Protein AF-A0A661B2V5-F1 (afdb_monomer_lite)

Secondary structure (DSSP, 8-state):
-HHHHHHHHHHHHHHHHHHHHHHHHHHHHHHHHHHHHHHHHHHHHHHHSSPPPP-S-HHHH-BGGGTB-PPSS--SEEEEEEE-SSS--EEEEEEEPPTTSTT--GGGTTEEEEE-TT--EEEEE--

Sequence (127 aa):
MIVVVIIGILAALAINRYSRAAKKAKIAEARIVLKNIWTCCQTYYNEHGKYPPRRNDIGRDGYPEIGFSPLSGVSRFKYEFKEEGRESVFIIKAKCKKKGAPGYDPTLEHIELRCNEAGDIWVHKGG

Foldseek 3Di:
DVVVVVVVVVVVVVVVVVVVVVVVVLVVVVLVLLLVVVVLQVVVCVVPVDGDDWDWACQPPNDVVSPTDHDPADRQWGWTWDQDDPDRWTWTKTAGDDPPDGNHDPVRRQWIWIATPVRDIDIGRHD

Radius of gyration: 18.58 Å; chains: 1; bounding box: 49×26×61 Å

pLDDT: mean 77.03, std 10.91, range [40.25, 94.94]

Structure (mmCIF, N/CA/C/O backbone):
data_AF-A0A661B2V5-F1
#
_entry.id   AF-A0A661B2V5-F1
#
loop_
_atom_site.group_PDB
_atom_site.id
_atom_site.type_symbol
_atom_site.label_atom_id
_atom_site.label_alt_id
_atom_site.label_comp_id
_atom_site.label_asym_id
_atom_site.label_entity_id
_atom_site.label_seq_id
_atom_site.pdbx_PDB_ins_code
_atom_site.Cartn_x
_atom_site.Cartn_y
_atom_site.Cartn_z
_atom_site.occupancy
_atom_site.B_iso_or_equiv
_atom_site.auth_seq_id
_atom_site.auth_comp_id
_atom_site.auth_asym_id
_atom_site.auth_atom_id
_atom_site.pdbx_PDB_model_num
ATOM 1 N N . MET A 1 1 ? 27.967 -0.871 -37.653 1.00 86.12 1 MET A N 1
ATOM 2 C CA . MET A 1 1 ? 27.931 -1.072 -36.180 1.00 86.12 1 MET A CA 1
ATOM 3 C C . MET A 1 1 ? 27.129 -0.015 -35.398 1.00 86.12 1 MET A C 1
ATOM 5 O O . MET A 1 1 ? 27.101 -0.079 -34.178 1.00 86.12 1 MET A O 1
ATOM 9 N N . ILE A 1 2 ? 26.404 0.907 -36.044 1.00 92.69 2 ILE A N 1
ATOM 10 C CA . ILE A 1 2 ? 25.659 1.982 -35.354 1.00 92.69 2 ILE A CA 1
ATOM 11 C C . ILE A 1 2 ? 24.433 1.497 -34.555 1.00 92.69 2 ILE A C 1
ATOM 13 O O . ILE A 1 2 ? 24.095 2.057 -33.517 1.00 92.69 2 ILE A O 1
ATOM 17 N N . VAL A 1 3 ? 23.800 0.408 -34.997 1.00 94.94 3 VAL A N 1
ATOM 18 C CA . VAL A 1 3 ? 22.574 -0.132 -34.385 1.00 94.94 3 VAL A CA 1
ATOM 19 C C . VAL A 1 3 ? 22.798 -0.564 -32.932 1.00 94.94 3 VAL A C 1
ATOM 21 O O . VAL A 1 3 ? 21.987 -0.254 -32.065 1.00 94.94 3 VAL A O 1
ATOM 24 N N . VAL A 1 4 ? 23.929 -1.216 -32.647 1.00 94.12 4 VAL A N 1
ATOM 25 C CA . VAL A 1 4 ? 24.270 -1.695 -31.295 1.00 94.12 4 VAL A CA 1
ATOM 26 C C . VAL A 1 4 ? 24.406 -0.524 -30.318 1.00 94.12 4 VAL A C 1
ATOM 28 O O . VAL A 1 4 ? 23.928 -0.601 -29.188 1.00 94.12 4 VAL A O 1
ATOM 31 N N . VAL A 1 5 ? 24.989 0.588 -30.775 1.00 94.56 5 VAL A N 1
ATOM 32 C CA . VAL A 1 5 ? 25.160 1.804 -29.968 1.00 94.56 5 VAL A CA 1
ATOM 33 C C . VAL A 1 5 ? 23.804 2.423 -29.623 1.00 94.56 5 VAL A C 1
ATOM 35 O O . VAL A 1 5 ? 23.552 2.756 -28.467 1.00 94.56 5 VAL A O 1
ATOM 38 N N . ILE A 1 6 ? 22.901 2.519 -30.603 1.00 94.88 6 ILE A N 1
ATOM 39 C CA . ILE A 1 6 ? 21.570 3.106 -30.399 1.00 94.88 6 ILE A CA 1
ATOM 40 C C . ILE A 1 6 ? 20.732 2.247 -29.437 1.00 94.88 6 ILE A C 1
ATOM 42 O O . ILE A 1 6 ? 20.116 2.787 -28.517 1.00 94.88 6 ILE A O 1
ATOM 46 N N . ILE A 1 7 ? 20.748 0.916 -29.585 1.00 94.88 7 ILE A N 1
ATOM 47 C CA . ILE A 1 7 ? 20.027 0.006 -28.676 1.00 94.88 7 ILE A CA 1
ATOM 48 C C . ILE A 1 7 ? 20.572 0.121 -27.243 1.00 94.88 7 ILE A C 1
ATOM 50 O O . ILE A 1 7 ? 19.784 0.162 -26.298 1.00 94.88 7 ILE A O 1
ATOM 54 N N . GLY A 1 8 ? 21.893 0.246 -27.070 1.00 91.75 8 GLY A N 1
ATOM 55 C CA . GLY A 1 8 ? 22.516 0.422 -25.754 1.00 91.75 8 GLY A CA 1
ATOM 56 C C . GLY A 1 8 ? 22.036 1.677 -25.014 1.00 91.75 8 GLY A C 1
ATOM 57 O O . GLY A 1 8 ? 21.689 1.605 -23.833 1.00 91.75 8 GLY A O 1
ATOM 58 N N . ILE A 1 9 ? 21.940 2.816 -25.709 1.00 93.31 9 ILE A N 1
ATOM 59 C CA . ILE A 1 9 ? 21.467 4.082 -25.118 1.00 93.31 9 ILE A CA 1
ATOM 60 C C . ILE A 1 9 ? 19.977 3.993 -24.754 1.00 93.31 9 ILE A C 1
ATOM 62 O O . ILE A 1 9 ? 19.579 4.3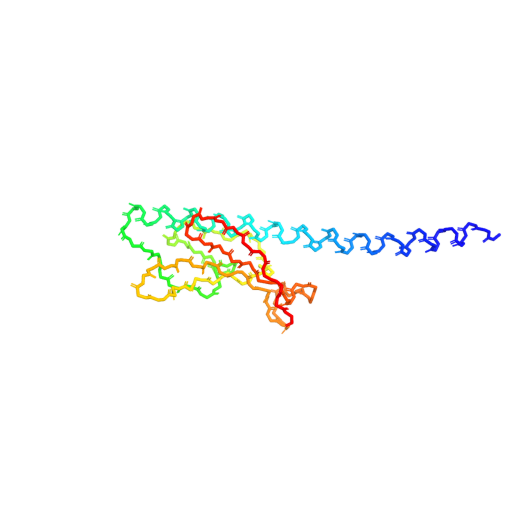90 -23.655 1.00 93.31 9 ILE A O 1
ATOM 66 N N . LEU A 1 10 ? 19.150 3.433 -25.645 1.00 94.12 10 LEU A N 1
ATOM 67 C CA . LEU A 1 10 ? 17.719 3.250 -25.383 1.00 94.12 10 LEU A CA 1
ATOM 68 C C . LEU A 1 10 ? 17.476 2.324 -24.184 1.00 94.12 10 LEU A C 1
ATOM 70 O O . LEU A 1 10 ? 16.643 2.636 -23.330 1.00 94.12 10 LEU A O 1
ATOM 74 N N . ALA A 1 11 ? 18.232 1.228 -24.077 1.00 91.31 11 ALA A N 1
ATOM 75 C CA . ALA A 1 11 ? 18.139 0.299 -22.956 1.00 91.31 11 ALA A CA 1
ATOM 76 C C . ALA A 1 11 ? 18.493 0.976 -21.620 1.00 91.31 11 ALA A C 1
ATOM 78 O O . ALA A 1 11 ? 17.751 0.840 -20.644 1.00 91.31 11 ALA A O 1
ATOM 79 N N . ALA A 1 12 ? 19.568 1.771 -21.585 1.00 90.50 12 ALA A N 1
ATOM 80 C CA . ALA A 1 12 ? 19.985 2.495 -20.383 1.00 90.50 12 ALA A CA 1
ATOM 81 C C . ALA A 1 12 ? 18.907 3.477 -19.876 1.00 90.50 12 ALA A C 1
ATOM 83 O O . ALA A 1 12 ? 18.654 3.576 -18.671 1.00 90.50 12 ALA A O 1
ATOM 84 N N . LEU A 1 13 ? 18.218 4.174 -20.785 1.00 89.44 13 LEU A N 1
ATOM 85 C CA . LEU A 1 13 ? 17.123 5.084 -20.432 1.00 89.44 13 LEU A CA 1
ATOM 86 C C . LEU A 1 13 ? 15.857 4.334 -19.984 1.00 89.44 13 LEU A C 1
ATOM 88 O O . LEU A 1 13 ? 15.188 4.749 -19.029 1.00 89.44 13 LEU A O 1
ATOM 92 N N . ALA A 1 14 ? 15.535 3.217 -20.641 1.00 88.25 14 ALA A N 1
ATOM 93 C CA . ALA A 1 14 ? 14.347 2.420 -20.348 1.00 88.25 14 ALA A CA 1
ATOM 94 C C . ALA A 1 14 ? 14.370 1.828 -18.929 1.00 88.25 14 ALA A C 1
ATOM 96 O O . ALA A 1 14 ? 13.362 1.908 -18.221 1.00 88.25 14 ALA A O 1
ATOM 97 N N . ILE A 1 15 ? 15.519 1.310 -18.479 1.00 86.25 15 ILE A N 1
ATOM 98 C CA . ILE A 1 15 ? 15.679 0.711 -17.141 1.00 86.25 15 ILE A CA 1
ATOM 99 C C . ILE A 1 15 ? 15.330 1.724 -16.043 1.00 86.25 15 ILE A C 1
ATOM 101 O O . ILE A 1 15 ? 14.525 1.448 -15.146 1.00 86.25 15 ILE A O 1
ATOM 105 N N . ASN A 1 16 ? 15.881 2.936 -16.145 1.00 84.81 16 ASN A N 1
ATOM 106 C CA . ASN A 1 16 ? 15.654 3.997 -15.166 1.00 84.81 16 ASN A CA 1
ATOM 107 C C . ASN A 1 16 ? 14.189 4.447 -15.123 1.00 84.81 16 ASN A C 1
ATOM 109 O O . ASN A 1 16 ? 13.629 4.672 -14.043 1.00 84.81 16 ASN A O 1
ATOM 113 N N . ARG A 1 17 ? 13.542 4.554 -16.289 1.00 86.00 17 ARG A N 1
ATOM 114 C CA . ARG A 1 17 ? 12.125 4.921 -16.384 1.00 86.00 17 ARG A CA 1
ATOM 115 C C . ARG A 1 17 ? 11.227 3.848 -15.768 1.00 86.00 17 ARG A C 1
ATOM 117 O O . ARG A 1 17 ? 10.344 4.180 -14.975 1.00 86.00 17 ARG A O 1
ATOM 124 N N . TYR A 1 18 ? 11.467 2.584 -16.106 1.00 86.44 18 TYR A N 1
ATOM 125 C CA . TYR A 1 18 ? 10.667 1.459 -15.629 1.00 86.44 18 TYR A CA 1
ATOM 126 C C . TYR A 1 18 ? 10.748 1.303 -14.107 1.00 86.44 18 TYR A C 1
ATOM 128 O O . TYR A 1 18 ? 9.717 1.227 -13.440 1.00 86.44 18 TYR A O 1
ATOM 136 N N . SER A 1 19 ? 11.955 1.364 -13.534 1.00 85.00 19 SER A N 1
ATOM 137 C CA . SER A 1 19 ? 12.161 1.246 -12.083 1.00 85.00 19 SER A CA 1
ATOM 138 C C . SER A 1 19 ? 11.381 2.309 -11.291 1.00 85.00 19 SER A C 1
ATOM 140 O O . SER A 1 19 ? 10.690 2.005 -10.312 1.00 85.00 19 SER A O 1
ATOM 142 N N . ARG A 1 20 ? 11.386 3.566 -11.763 1.00 85.31 20 ARG A N 1
ATOM 143 C CA . ARG A 1 20 ? 10.614 4.657 -11.141 1.00 85.31 20 ARG A CA 1
ATOM 144 C C . ARG A 1 20 ? 9.102 4.453 -11.265 1.00 85.31 20 ARG A C 1
ATOM 146 O O . ARG A 1 20 ? 8.379 4.742 -10.311 1.00 85.31 20 ARG A O 1
ATOM 153 N N . ALA A 1 21 ? 8.623 3.981 -12.416 1.00 86.19 21 ALA A N 1
ATOM 154 C CA . ALA A 1 21 ? 7.203 3.721 -12.646 1.00 86.19 21 ALA A CA 1
ATOM 155 C C . ALA A 1 21 ? 6.687 2.574 -11.763 1.00 86.19 21 ALA A C 1
ATOM 157 O O . ALA A 1 21 ? 5.686 2.742 -11.067 1.00 86.19 21 ALA A O 1
ATOM 158 N N . ALA A 1 22 ? 7.423 1.461 -11.700 1.00 85.19 22 ALA A N 1
ATOM 159 C CA . ALA A 1 22 ? 7.091 0.319 -10.853 1.00 85.19 22 ALA A CA 1
ATOM 160 C C . ALA A 1 22 ? 7.029 0.708 -9.367 1.00 85.19 22 ALA A C 1
ATOM 162 O O . ALA A 1 22 ? 6.107 0.314 -8.655 1.00 85.19 22 ALA A O 1
ATOM 163 N N . LYS A 1 23 ? 7.965 1.543 -8.895 1.00 83.75 23 LYS A N 1
ATOM 164 C CA . LYS A 1 23 ? 7.947 2.068 -7.523 1.00 83.75 23 LYS A CA 1
ATOM 165 C C . LYS A 1 23 ? 6.692 2.899 -7.238 1.00 83.75 23 LYS A C 1
ATOM 167 O O . LYS A 1 23 ? 6.059 2.705 -6.205 1.00 83.75 23 LYS A O 1
ATOM 172 N N . LYS A 1 24 ? 6.305 3.800 -8.148 1.00 84.69 24 LYS A N 1
ATOM 173 C CA . LYS A 1 24 ? 5.080 4.607 -7.999 1.00 84.69 24 LYS A CA 1
ATOM 174 C C . LYS A 1 24 ? 3.819 3.741 -7.978 1.00 84.69 24 LYS A C 1
ATOM 176 O O . LYS A 1 24 ? 2.960 3.984 -7.139 1.00 84.69 24 LYS A O 1
ATOM 181 N N . ALA A 1 25 ? 3.738 2.727 -8.841 1.00 85.19 25 ALA A N 1
ATOM 182 C CA . ALA A 1 25 ? 2.612 1.794 -8.874 1.00 85.19 25 ALA A CA 1
ATOM 183 C C . ALA A 1 25 ? 2.452 1.049 -7.537 1.00 85.19 25 ALA A C 1
ATOM 185 O O . ALA A 1 25 ? 1.374 1.066 -6.954 1.00 85.19 25 ALA A O 1
ATOM 186 N N . LYS A 1 26 ? 3.548 0.517 -6.978 1.00 83.81 26 LYS A N 1
ATOM 187 C CA . LYS A 1 26 ? 3.543 -0.161 -5.667 1.00 83.81 26 LYS A CA 1
ATOM 188 C C . LYS A 1 26 ? 3.074 0.750 -4.525 1.00 83.81 26 LYS A C 1
ATOM 190 O O . LYS A 1 26 ? 2.357 0.307 -3.633 1.00 83.81 26 LYS A O 1
ATOM 195 N N . ILE A 1 27 ? 3.467 2.026 -4.541 1.00 83.44 27 ILE A N 1
ATOM 196 C CA . ILE A 1 27 ? 3.010 3.017 -3.549 1.00 83.44 27 ILE A CA 1
ATOM 197 C C . ILE A 1 27 ? 1.517 3.322 -3.735 1.00 83.44 27 ILE A C 1
ATOM 199 O O . ILE A 1 27 ? 0.798 3.477 -2.750 1.00 83.44 27 ILE A O 1
ATOM 203 N N . ALA A 1 28 ? 1.046 3.406 -4.981 1.00 85.12 28 ALA A N 1
ATOM 204 C CA . ALA A 1 28 ? -0.362 3.639 -5.287 1.00 85.12 28 ALA A CA 1
ATOM 205 C C . ALA A 1 28 ? -1.247 2.466 -4.832 1.00 85.12 28 ALA A C 1
ATOM 207 O O . ALA A 1 28 ? -2.265 2.705 -4.188 1.00 85.12 28 ALA A O 1
ATOM 208 N N . GLU A 1 29 ? -0.825 1.218 -5.068 1.00 84.00 29 GLU A N 1
ATOM 209 C CA . GLU A 1 29 ? -1.490 0.017 -4.538 1.00 84.00 29 GLU A CA 1
ATOM 210 C C . GLU A 1 29 ? -1.629 0.095 -3.013 1.00 84.00 29 GLU A C 1
ATOM 212 O O . GLU A 1 29 ? -2.721 -0.061 -2.468 1.00 84.00 29 GLU A O 1
ATOM 217 N N . ALA A 1 30 ? -0.535 0.413 -2.317 1.00 82.38 30 ALA A N 1
ATOM 218 C CA . ALA A 1 30 ? -0.548 0.523 -0.864 1.00 82.38 30 ALA A CA 1
ATOM 219 C C . ALA A 1 30 ? -1.441 1.663 -0.360 1.00 82.38 30 ALA A C 1
ATOM 221 O O . ALA A 1 30 ? -2.096 1.520 0.667 1.00 82.38 30 ALA A O 1
ATOM 222 N N . ARG A 1 31 ? -1.519 2.779 -1.095 1.00 84.50 31 ARG A N 1
ATOM 223 C CA . ARG A 1 31 ? -2.433 3.889 -0.795 1.00 84.50 31 ARG A CA 1
ATOM 224 C C . ARG A 1 31 ? -3.900 3.472 -0.920 1.00 84.50 31 ARG A C 1
ATOM 226 O O . ARG A 1 31 ? -4.699 3.858 -0.073 1.00 84.50 31 ARG A O 1
ATOM 233 N N . ILE A 1 32 ? -4.249 2.688 -1.940 1.00 86.50 32 ILE A N 1
ATOM 234 C CA . ILE A 1 32 ? -5.612 2.169 -2.129 1.00 86.50 32 ILE A CA 1
ATOM 235 C C . ILE A 1 32 ? -5.986 1.240 -0.973 1.00 86.50 32 ILE A C 1
ATOM 237 O O . ILE A 1 32 ? -7.026 1.425 -0.347 1.00 86.50 32 ILE A O 1
ATOM 241 N N . VAL A 1 33 ? -5.107 0.290 -0.638 1.00 85.12 33 VAL A N 1
ATOM 242 C CA . VAL A 1 33 ? -5.321 -0.630 0.489 1.00 85.12 33 VAL A CA 1
ATOM 243 C C . VAL A 1 33 ? -5.452 0.139 1.804 1.00 85.12 33 VAL A C 1
ATOM 245 O O . VAL A 1 33 ? -6.364 -0.125 2.580 1.00 85.12 33 VAL A O 1
ATOM 248 N N . LEU A 1 34 ? -4.593 1.134 2.030 1.00 83.50 34 LEU A N 1
ATOM 249 C CA . LEU A 1 34 ? -4.636 1.991 3.213 1.00 83.50 34 LEU A CA 1
ATOM 250 C C . LEU A 1 34 ? -5.967 2.742 3.338 1.00 83.50 34 LEU A C 1
ATOM 252 O O . LEU A 1 34 ? -6.540 2.790 4.424 1.00 83.50 34 LEU A O 1
ATOM 256 N N . LYS A 1 35 ? -6.474 3.299 2.230 1.00 85.50 35 LYS A N 1
ATOM 257 C CA . LYS A 1 35 ? -7.769 3.989 2.207 1.00 85.50 35 LYS A CA 1
ATOM 258 C C . LYS A 1 35 ? -8.923 3.026 2.474 1.00 85.50 35 LYS A C 1
ATOM 260 O O . LYS A 1 35 ? -9.839 3.383 3.202 1.00 85.50 35 LYS A O 1
ATOM 265 N N . ASN A 1 36 ? -8.851 1.809 1.937 1.00 86.75 36 ASN A N 1
ATOM 266 C CA . ASN A 1 36 ? -9.851 0.779 2.197 1.00 86.75 36 ASN A CA 1
ATOM 267 C C . ASN A 1 36 ? -9.894 0.394 3.685 1.00 86.75 36 ASN A C 1
ATOM 269 O O . ASN A 1 36 ? -10.965 0.379 4.285 1.00 86.75 36 ASN A O 1
ATOM 273 N N . ILE A 1 37 ? -8.727 0.163 4.302 1.00 84.38 37 ILE A N 1
ATOM 274 C CA . ILE A 1 37 ? -8.617 -0.102 5.746 1.00 84.38 37 ILE A CA 1
ATOM 275 C C . ILE A 1 37 ? -9.220 1.060 6.544 1.00 84.38 37 ILE A C 1
ATOM 277 O O . ILE A 1 37 ? -9.994 0.823 7.464 1.00 84.38 37 ILE A O 1
ATOM 281 N N . TRP A 1 38 ? -8.920 2.309 6.172 1.00 84.38 38 TRP A N 1
ATOM 282 C CA . TRP A 1 38 ? -9.503 3.482 6.824 1.00 84.38 38 TRP A CA 1
ATOM 283 C C . TRP A 1 38 ? -11.034 3.506 6.752 1.00 84.38 38 TRP A C 1
ATOM 285 O O . TRP A 1 38 ? -11.689 3.688 7.774 1.00 84.38 38 TRP A O 1
ATOM 295 N N . THR A 1 39 ? -11.615 3.276 5.573 1.00 87.38 39 THR A N 1
ATOM 296 C CA . THR A 1 39 ? -13.074 3.223 5.404 1.00 87.38 39 THR A CA 1
ATOM 297 C C . THR A 1 39 ? -13.703 2.113 6.251 1.00 87.38 39 THR A C 1
ATOM 299 O O . THR A 1 39 ? -14.740 2.335 6.876 1.00 87.38 39 THR A O 1
ATOM 302 N N . CYS A 1 40 ? -13.055 0.947 6.336 1.00 86.31 40 CYS A N 1
ATOM 303 C CA . CYS A 1 40 ? -13.490 -0.150 7.204 1.00 86.31 40 CYS A CA 1
ATOM 304 C C . CYS A 1 40 ? -13.469 0.264 8.686 1.00 86.31 40 CYS A C 1
ATOM 306 O O . CYS A 1 40 ? -14.430 0.029 9.414 1.00 86.31 40 CYS A O 1
ATOM 308 N N . CYS A 1 41 ? -12.414 0.952 9.132 1.00 83.44 41 CYS A N 1
ATOM 309 C CA . CYS A 1 41 ? -12.330 1.465 10.501 1.00 83.44 41 CYS A CA 1
ATOM 310 C C . CYS A 1 41 ? -13.386 2.522 10.811 1.00 83.44 41 CYS A C 1
ATOM 312 O O . CYS A 1 41 ? -13.943 2.506 11.904 1.00 83.44 41 CYS A O 1
ATOM 314 N N . GLN A 1 42 ? -13.674 3.417 9.864 1.00 85.69 42 GLN A N 1
ATOM 315 C CA . GLN A 1 42 ? -14.701 4.442 10.041 1.00 85.69 42 GLN A CA 1
ATOM 316 C C . GLN A 1 42 ? -16.096 3.824 10.142 1.00 85.69 42 GLN A C 1
ATOM 318 O O . GLN A 1 42 ? -16.909 4.246 10.957 1.00 85.69 42 GLN A O 1
ATOM 323 N N . THR A 1 43 ? -16.352 2.784 9.348 1.00 87.44 43 THR A N 1
ATOM 324 C CA . THR A 1 43 ? -17.597 2.009 9.416 1.00 87.44 43 THR A CA 1
ATOM 325 C C . THR A 1 43 ? -17.738 1.346 10.786 1.00 87.44 43 THR A C 1
ATOM 327 O O . THR A 1 43 ? -18.747 1.538 11.455 1.00 87.44 43 THR A O 1
ATOM 330 N N . TYR A 1 44 ? -16.683 0.683 11.266 1.00 85.31 44 TYR A N 1
ATOM 331 C CA . TYR A 1 44 ? -16.660 0.070 12.596 1.00 85.31 44 TYR A CA 1
ATOM 332 C C . TYR A 1 44 ? -16.865 1.093 13.728 1.00 85.31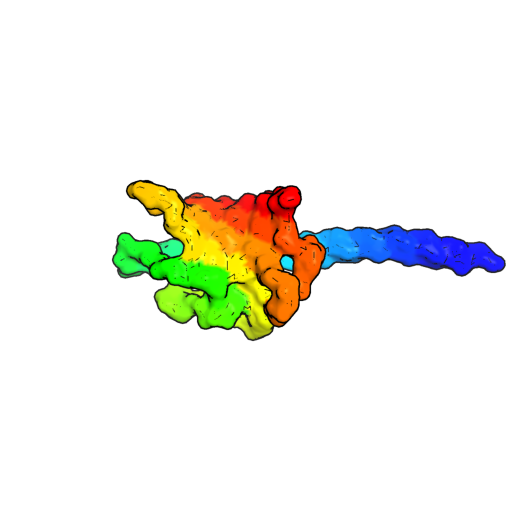 44 TYR A C 1
ATOM 334 O O . TYR A 1 44 ? -17.590 0.833 14.687 1.00 85.31 44 TYR A O 1
ATOM 342 N N . TYR A 1 45 ? -16.272 2.286 13.611 1.00 85.12 45 TYR A N 1
ATOM 343 C CA . TYR A 1 45 ? -16.483 3.367 14.575 1.00 85.12 45 TYR A CA 1
ATOM 344 C C . TYR A 1 45 ? -17.945 3.825 14.604 1.00 85.12 45 TYR A C 1
ATOM 346 O O . TYR A 1 45 ? -18.510 3.989 15.683 1.00 85.12 45 TYR A O 1
ATOM 354 N N . ASN A 1 46 ? -18.578 3.975 13.438 1.00 86.38 46 ASN A N 1
ATOM 355 C CA . ASN A 1 46 ? -19.991 4.348 13.349 1.00 86.38 46 ASN A CA 1
ATOM 356 C C . ASN A 1 46 ? -20.913 3.284 13.966 1.00 86.38 46 ASN A C 1
ATOM 358 O O . ASN A 1 46 ? -21.937 3.627 14.549 1.00 86.38 46 ASN A O 1
ATOM 362 N N . GLU A 1 47 ? -20.554 2.004 13.856 1.00 87.88 47 GLU A N 1
ATOM 363 C CA . GLU A 1 47 ? -21.358 0.895 14.375 1.00 87.88 47 GLU A CA 1
ATOM 364 C C . GLU A 1 47 ? -21.155 0.642 15.874 1.00 87.88 47 GLU A C 1
ATOM 366 O O . GLU A 1 47 ? -22.077 0.187 16.546 1.00 87.88 47 GLU A O 1
ATOM 371 N N . HIS A 1 48 ? -19.946 0.844 16.406 1.00 85.69 48 HIS A N 1
ATOM 372 C CA . HIS A 1 48 ? -19.586 0.435 17.775 1.00 85.69 48 HIS A CA 1
ATOM 373 C C . HIS A 1 48 ? -19.190 1.606 18.686 1.00 85.69 48 HIS A C 1
ATOM 375 O O . HIS A 1 48 ? -18.919 1.396 19.871 1.00 85.69 48 HIS A O 1
ATOM 381 N N . GLY A 1 49 ? -19.126 2.829 18.152 1.00 82.06 49 GLY A N 1
ATOM 382 C CA . GLY A 1 49 ? -18.743 4.048 18.872 1.00 82.06 49 GLY A CA 1
ATOM 383 C C . GLY A 1 49 ? -17.278 4.090 19.320 1.00 82.06 49 GLY A C 1
ATOM 384 O O . GLY A 1 49 ? -16.904 4.945 20.121 1.00 82.06 49 GLY A O 1
ATOM 385 N N . LYS A 1 50 ? -16.446 3.151 18.855 1.00 81.62 50 LYS A N 1
ATOM 386 C CA . LYS A 1 50 ? -15.034 3.015 19.233 1.00 81.62 50 LYS A CA 1
ATOM 387 C C . LYS A 1 50 ? -14.202 2.512 18.064 1.00 81.62 50 LYS A C 1
ATOM 389 O O . LYS A 1 50 ? -14.684 1.741 17.237 1.00 81.62 50 LYS A O 1
ATOM 394 N N . TYR A 1 51 ? -12.938 2.917 18.016 1.00 78.75 51 TYR A N 1
ATOM 395 C CA . TYR A 1 51 ? -12.009 2.410 17.013 1.00 78.75 51 TYR A CA 1
ATOM 396 C C . TYR A 1 51 ? -11.622 0.950 17.299 1.00 78.75 51 TYR A C 1
ATOM 398 O O . TYR A 1 51 ? -11.637 0.510 18.455 1.00 78.75 51 TYR A O 1
ATOM 406 N N . PRO A 1 52 ? -11.298 0.174 16.251 1.00 77.12 52 PRO A N 1
ATOM 407 C CA . PRO A 1 52 ? -10.884 -1.212 16.404 1.00 77.12 52 PRO A CA 1
ATOM 408 C C . PRO A 1 52 ? -9.517 -1.292 17.109 1.00 77.12 52 PRO A C 1
ATOM 410 O O . PRO A 1 52 ? -8.710 -0.362 17.000 1.00 77.12 52 PRO A O 1
ATOM 413 N N . PRO A 1 53 ? -9.219 -2.391 17.825 1.00 77.69 53 PRO A N 1
ATOM 414 C CA . PRO A 1 53 ? -7.977 -2.518 18.576 1.00 77.69 53 PRO A CA 1
ATOM 415 C C . PRO A 1 53 ? -6.728 -2.425 17.689 1.00 77.69 53 PRO A C 1
ATOM 417 O O . PRO A 1 53 ? -6.740 -2.617 16.468 1.00 77.69 53 PRO A O 1
ATOM 420 N N . ARG A 1 54 ? -5.588 -2.135 18.316 1.00 74.25 54 ARG A N 1
ATOM 421 C CA . ARG A 1 54 ? -4.313 -2.072 17.605 1.00 74.25 54 ARG A CA 1
ATOM 422 C C . ARG A 1 54 ? -3.940 -3.440 17.030 1.00 74.25 54 ARG A C 1
ATOM 424 O O . ARG A 1 54 ? -3.808 -4.414 17.765 1.00 74.25 54 ARG A O 1
ATOM 431 N N . ARG A 1 55 ? -3.633 -3.475 15.730 1.00 75.00 55 ARG A N 1
ATOM 432 C CA . ARG A 1 55 ? -3.083 -4.651 15.043 1.00 75.00 55 ARG A CA 1
ATOM 433 C C . ARG A 1 55 ? -1.758 -4.323 14.366 1.00 75.00 55 ARG A C 1
ATOM 435 O O . ARG A 1 55 ? -1.582 -3.232 13.823 1.00 75.00 55 ARG A O 1
ATOM 442 N N . ASN A 1 56 ? -0.825 -5.272 14.430 1.00 68.88 56 ASN A N 1
ATOM 443 C CA . ASN A 1 56 ? 0.534 -5.080 13.933 1.00 68.88 56 ASN A CA 1
ATOM 444 C C . ASN A 1 56 ? 0.673 -5.365 12.426 1.00 68.88 56 ASN A C 1
ATOM 446 O O . ASN A 1 56 ? 1.388 -4.633 11.765 1.00 68.88 56 ASN A O 1
ATOM 450 N N . ASP A 1 57 ? 0.053 -6.392 11.841 1.00 74.44 57 ASP A N 1
ATOM 451 C CA . ASP A 1 57 ? 0.195 -6.653 10.393 1.00 74.44 57 ASP A CA 1
ATOM 452 C C . ASP A 1 57 ? -1.140 -6.997 9.732 1.00 74.44 57 ASP A C 1
ATOM 454 O O . ASP A 1 57 ? -1.439 -8.144 9.402 1.00 74.44 57 ASP A O 1
ATOM 458 N N . ILE A 1 58 ? -1.949 -5.961 9.511 1.00 78.50 58 ILE A N 1
ATOM 459 C CA . ILE A 1 58 ? -3.276 -6.088 8.886 1.00 78.50 58 ILE A CA 1
ATOM 460 C C . ILE A 1 58 ? -3.168 -6.624 7.452 1.00 78.50 58 ILE A C 1
ATOM 462 O O . ILE A 1 58 ? -4.058 -7.316 6.968 1.00 78.50 58 ILE A O 1
ATOM 466 N N . GLY A 1 59 ? -2.072 -6.311 6.754 1.00 74.31 59 GLY A N 1
ATOM 467 C CA . GLY A 1 59 ? -1.881 -6.719 5.363 1.00 74.31 59 GLY A CA 1
ATOM 468 C C . GLY A 1 59 ? -1.587 -8.206 5.199 1.00 74.31 59 GLY A C 1
ATOM 469 O O . GLY A 1 59 ? -1.816 -8.738 4.118 1.00 74.31 59 GLY A O 1
ATOM 470 N N . ARG A 1 60 ? -1.058 -8.865 6.236 1.00 74.56 60 ARG A N 1
ATOM 471 C CA . ARG A 1 60 ? -0.803 -10.310 6.239 1.00 74.56 60 ARG A CA 1
ATOM 472 C C . ARG A 1 60 ? -1.949 -11.086 6.873 1.00 74.56 60 ARG A C 1
ATOM 474 O O . ARG A 1 60 ? -2.428 -12.042 6.276 1.00 74.56 60 ARG A O 1
ATOM 481 N N . ASP A 1 61 ? -2.345 -10.691 8.078 1.00 76.62 61 ASP A N 1
ATOM 482 C CA . ASP A 1 61 ? -3.267 -11.476 8.905 1.00 76.62 61 ASP A CA 1
ATOM 483 C C . ASP A 1 61 ? -4.735 -11.127 8.627 1.00 76.62 61 ASP A C 1
ATOM 485 O O . ASP A 1 61 ? -5.644 -11.790 9.125 1.00 76.62 61 ASP A O 1
ATOM 489 N N . GLY A 1 62 ? -4.965 -10.063 7.854 1.00 75.69 62 GLY A N 1
ATOM 490 C CA . GLY A 1 62 ? -6.277 -9.477 7.663 1.00 75.69 62 GLY A CA 1
ATOM 491 C C . GLY A 1 62 ? -6.802 -8.784 8.908 1.00 75.69 62 GLY A C 1
ATOM 492 O O . GLY A 1 62 ? -6.165 -8.762 9.965 1.00 75.69 62 GLY A O 1
ATOM 493 N N . TYR A 1 63 ? -7.985 -8.194 8.772 1.00 81.06 63 TYR A N 1
ATOM 494 C CA . TYR A 1 63 ? -8.708 -7.647 9.905 1.00 81.06 63 TYR A CA 1
ATOM 495 C C . TYR A 1 63 ? -10.209 -7.945 9.797 1.00 81.06 63 TYR A C 1
ATOM 497 O O . TYR A 1 63 ? -11.001 -7.065 9.458 1.00 81.06 63 TYR A O 1
ATOM 505 N N . PRO A 1 64 ? -10.607 -9.199 10.081 1.00 78.88 64 PRO A N 1
ATOM 506 C CA . PRO A 1 64 ? -11.984 -9.648 9.896 1.00 78.88 64 PRO A CA 1
ATOM 507 C C . PRO A 1 64 ? -12.986 -8.901 10.785 1.00 78.88 64 PRO A C 1
ATOM 509 O O . PRO A 1 64 ? -14.118 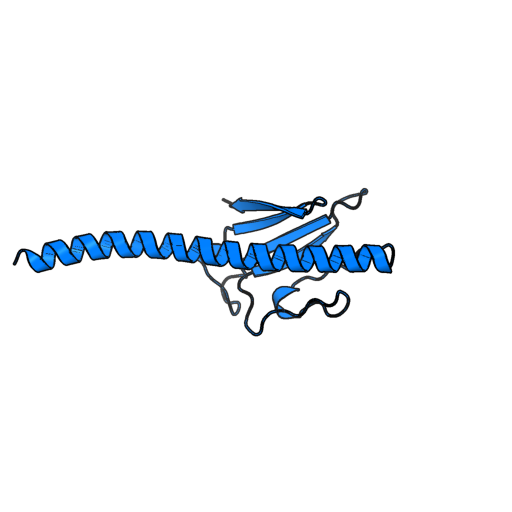-8.708 10.367 1.00 78.88 64 PRO A O 1
ATOM 512 N N . GLU A 1 65 ? -12.563 -8.419 11.959 1.00 78.44 65 GLU A N 1
ATOM 513 C CA . GLU A 1 65 ? -13.399 -7.633 12.886 1.00 78.44 65 GLU A CA 1
ATOM 514 C C . GLU A 1 65 ? -13.941 -6.337 12.268 1.00 78.44 65 GLU A C 1
ATOM 516 O O . GLU A 1 65 ? -15.023 -5.897 12.630 1.00 78.44 65 GLU A O 1
ATOM 521 N N . ILE A 1 66 ? -13.217 -5.749 11.311 1.00 80.50 66 ILE A N 1
ATOM 522 C CA . ILE A 1 66 ? -13.660 -4.562 10.565 1.00 80.50 66 ILE A CA 1
ATOM 523 C C . ILE A 1 66 ? -14.112 -4.907 9.139 1.00 80.50 66 ILE A C 1
ATOM 525 O O . ILE A 1 66 ? -14.241 -4.021 8.301 1.00 80.50 66 ILE A O 1
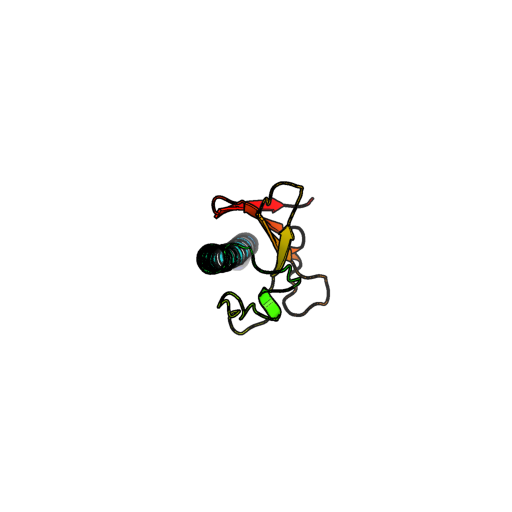ATOM 529 N N . GLY A 1 67 ? -14.264 -6.197 8.821 1.00 78.19 67 GLY A N 1
ATOM 530 C CA . GLY A 1 67 ? -14.610 -6.667 7.478 1.00 78.19 67 GLY A CA 1
ATOM 531 C C . GLY A 1 67 ? -13.491 -6.527 6.439 1.00 78.19 67 GLY A C 1
ATOM 532 O O . GLY A 1 67 ? -13.735 -6.703 5.246 1.00 78.19 67 GLY A O 1
ATOM 533 N N . PHE A 1 68 ? -12.252 -6.237 6.852 1.00 82.94 68 PHE A N 1
ATOM 534 C CA . PHE A 1 68 ? -11.130 -6.123 5.925 1.00 82.94 68 PHE A CA 1
ATOM 535 C C . PHE A 1 68 ? -10.460 -7.483 5.707 1.00 82.94 68 PHE A C 1
ATOM 537 O O . PHE A 1 68 ? -9.856 -8.058 6.617 1.00 82.94 68 PHE A O 1
ATOM 544 N N . SER A 1 69 ? -10.492 -7.957 4.463 1.00 78.81 69 SER A N 1
ATOM 545 C CA . SER A 1 69 ? -9.714 -9.114 4.022 1.00 78.81 69 SER A CA 1
ATOM 546 C C . SER A 1 69 ? -8.555 -8.656 3.129 1.00 78.81 69 SER A C 1
ATOM 548 O O . SER A 1 69 ? -8.772 -7.861 2.207 1.00 78.81 69 SER A O 1
ATOM 550 N N . PRO A 1 70 ? -7.318 -9.113 3.378 1.00 73.06 70 PRO A N 1
ATOM 551 C CA . PRO A 1 70 ? -6.188 -8.765 2.540 1.00 73.06 70 PRO A CA 1
ATOM 552 C C . PRO A 1 70 ? -6.338 -9.470 1.188 1.00 73.06 70 PRO A C 1
ATOM 554 O O . PRO A 1 70 ? -6.811 -10.605 1.112 1.00 73.06 70 PRO A O 1
ATOM 557 N N . LEU A 1 71 ? -5.916 -8.814 0.104 1.00 67.50 71 LEU A N 1
ATOM 558 C CA . LEU A 1 71 ? -5.817 -9.494 -1.187 1.00 67.50 71 LEU A CA 1
ATOM 559 C C . LEU A 1 71 ? -4.877 -10.700 -1.048 1.00 67.50 71 LEU A C 1
ATOM 561 O O . LEU A 1 71 ? -3.819 -10.589 -0.428 1.00 67.50 71 LEU A O 1
ATOM 565 N N . SER A 1 72 ? -5.262 -11.832 -1.646 1.00 62.09 72 SER A N 1
ATOM 566 C CA . SER A 1 72 ? -4.452 -13.055 -1.669 1.00 62.09 72 SER A CA 1
ATOM 567 C C . SER A 1 72 ? -3.035 -12.747 -2.167 1.00 62.09 72 SER A C 1
ATOM 569 O O . SER A 1 72 ? -2.842 -12.286 -3.293 1.00 62.09 72 SER A O 1
ATOM 571 N N . GLY A 1 73 ? -2.044 -12.949 -1.297 1.00 66.12 73 GLY A N 1
ATOM 572 C CA . GLY A 1 73 ? -0.645 -12.635 -1.565 1.00 66.12 73 GLY A CA 1
ATOM 573 C C . GLY A 1 73 ? 0.077 -12.066 -0.347 1.00 66.12 73 GLY A C 1
ATOM 574 O O . GLY A 1 73 ? -0.523 -11.610 0.623 1.00 66.12 73 GLY A O 1
ATOM 575 N N . VAL A 1 74 ? 1.409 -12.091 -0.379 1.00 67.31 74 VAL A N 1
ATOM 576 C CA . VAL A 1 74 ? 2.218 -11.491 0.687 1.00 67.31 74 VAL A CA 1
ATOM 577 C C . VAL A 1 74 ? 2.260 -9.975 0.509 1.00 67.31 74 VAL A C 1
ATOM 579 O O . VAL A 1 74 ? 2.838 -9.460 -0.449 1.00 67.31 74 VAL A O 1
ATOM 582 N N . SER A 1 75 ? 1.653 -9.245 1.446 1.00 70.00 75 SER A N 1
ATOM 583 C CA . SER A 1 75 ? 1.704 -7.782 1.474 1.00 70.00 75 SER A CA 1
ATOM 584 C C . SER A 1 75 ? 3.157 -7.288 1.455 1.00 70.00 75 SER A C 1
ATOM 586 O O . SER A 1 75 ? 4.006 -7.790 2.191 1.00 70.00 75 SER A O 1
ATOM 588 N N . ARG A 1 76 ? 3.476 -6.301 0.611 1.00 73.56 76 ARG A N 1
ATOM 589 C CA . ARG A 1 76 ? 4.816 -5.673 0.593 1.00 73.56 76 ARG A CA 1
ATOM 590 C C . ARG A 1 76 ? 4.989 -4.654 1.719 1.00 73.56 76 ARG A C 1
ATOM 592 O O . ARG A 1 76 ? 6.098 -4.390 2.181 1.00 73.56 76 ARG A O 1
ATOM 599 N N . PHE A 1 77 ? 3.860 -4.116 2.169 1.00 77.06 77 PHE A N 1
ATOM 600 C CA . PHE A 1 77 ? 3.762 -3.179 3.271 1.00 77.06 77 PHE A CA 1
ATOM 601 C C . PHE A 1 77 ? 3.115 -3.856 4.476 1.00 77.06 77 PHE A C 1
ATOM 603 O O . PHE A 1 77 ? 2.139 -4.595 4.344 1.00 77.06 77 PHE A O 1
ATOM 610 N N . LYS A 1 78 ? 3.671 -3.576 5.648 1.00 75.56 78 LYS A N 1
ATOM 611 C CA . LYS A 1 78 ? 3.075 -3.842 6.948 1.00 75.56 78 LYS A CA 1
ATOM 612 C C . LYS A 1 78 ? 2.195 -2.649 7.300 1.00 75.56 78 LYS A C 1
ATOM 614 O O . LYS A 1 78 ? 2.680 -1.517 7.294 1.00 75.56 78 LYS A O 1
ATOM 619 N N . TYR A 1 79 ? 0.924 -2.907 7.575 1.00 78.69 79 TYR A N 1
ATOM 620 C CA . TYR A 1 79 ? -0.038 -1.881 7.966 1.00 78.69 79 TYR A CA 1
ATOM 621 C C . TYR A 1 79 ? -0.262 -1.978 9.471 1.00 78.69 79 TYR A C 1
ATOM 623 O O . TYR A 1 79 ? -0.670 -3.029 9.970 1.00 78.69 79 TYR A O 1
ATOM 631 N N . GLU A 1 80 ? 0.026 -0.889 10.172 1.00 70.38 80 GLU A N 1
ATOM 632 C CA . GLU A 1 80 ? -0.071 -0.784 11.623 1.00 70.38 80 GLU A CA 1
ATOM 633 C C . GLU A 1 80 ? -1.072 0.303 12.005 1.00 70.38 80 GLU A C 1
ATOM 635 O O . GLU A 1 80 ? -1.013 1.428 11.498 1.00 70.38 80 GLU A O 1
ATOM 640 N N . PHE A 1 81 ? -1.943 -0.028 12.959 1.00 69.62 81 PHE A N 1
ATOM 641 C CA . PHE A 1 81 ? -2.704 0.967 13.707 1.00 69.62 81 PHE A CA 1
ATOM 642 C C . PHE A 1 81 ? -1.825 1.529 14.823 1.00 69.62 81 PHE A C 1
ATOM 644 O O . PHE A 1 81 ? -1.273 0.772 15.629 1.00 69.62 81 PHE A O 1
ATOM 651 N N . LYS A 1 82 ? -1.683 2.853 14.889 1.00 67.56 82 LYS A N 1
ATOM 652 C CA . LYS A 1 82 ? -1.125 3.527 16.062 1.00 67.56 82 LYS A CA 1
ATOM 653 C C . LYS A 1 82 ? -2.123 4.580 16.525 1.00 67.56 82 LYS A C 1
ATOM 655 O O . LYS A 1 82 ? -2.463 5.477 15.763 1.00 67.56 82 LYS A O 1
ATOM 660 N N . GLU A 1 83 ? -2.552 4.443 17.769 1.00 62.44 83 GLU A N 1
ATOM 661 C CA . GLU A 1 83 ? -3.259 5.480 18.511 1.00 62.44 83 GLU A CA 1
ATOM 662 C C . GLU A 1 83 ? -2.187 6.367 19.163 1.00 62.44 83 GLU A C 1
ATOM 664 O O . GLU A 1 83 ? -1.256 5.857 19.798 1.00 62.44 83 GLU A O 1
ATOM 669 N N . GLU A 1 84 ? -2.212 7.673 18.902 1.00 55.66 84 GLU A N 1
ATOM 670 C CA . GLU A 1 84 ? -1.166 8.605 19.330 1.00 55.66 84 GLU A CA 1
ATOM 671 C C . GLU A 1 84 ? -1.784 9.756 20.140 1.00 55.66 84 GLU A C 1
ATOM 673 O O . GLU A 1 84 ? -2.283 10.711 19.564 1.00 55.66 84 GLU A O 1
ATOM 678 N N . GLY A 1 85 ? -1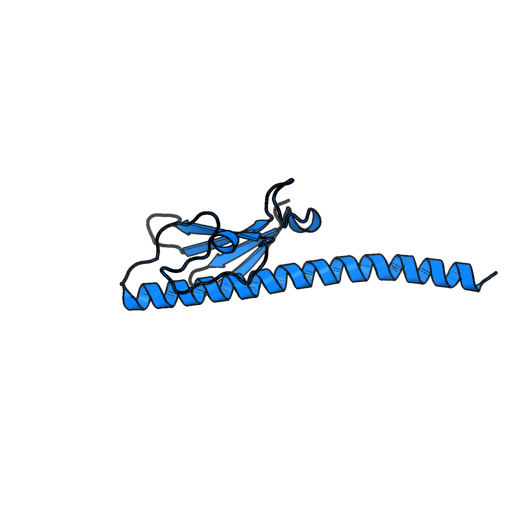.711 9.679 21.479 1.00 51.41 85 GLY A N 1
ATOM 679 C CA . GLY A 1 85 ? -2.050 10.786 22.392 1.00 51.41 85 GLY A CA 1
ATOM 680 C C . GLY A 1 85 ? -3.390 10.675 23.139 1.00 51.41 85 GLY A C 1
ATOM 681 O O . GLY A 1 85 ? -4.089 9.674 23.041 1.00 51.41 85 GLY A O 1
ATOM 682 N N . ARG A 1 86 ? -3.691 11.707 23.954 1.00 45.88 86 ARG A N 1
ATOM 683 C CA . ARG A 1 86 ? -4.921 11.870 24.775 1.00 45.88 86 ARG A CA 1
ATOM 684 C C . ARG A 1 86 ? -6.156 12.281 23.968 1.00 45.88 86 ARG A C 1
ATOM 686 O O . ARG A 1 86 ? -7.260 12.233 24.496 1.00 45.88 86 ARG A O 1
ATOM 693 N N . GLU A 1 87 ? -5.964 12.663 22.719 1.00 43.59 87 GLU A N 1
ATOM 694 C CA . GLU A 1 87 ? -7.023 12.819 21.736 1.00 43.59 87 GLU A CA 1
ATOM 695 C C . GLU A 1 87 ? -6.729 11.768 20.681 1.00 43.59 87 GLU A C 1
ATOM 697 O O . GLU A 1 87 ? -5.595 11.654 20.216 1.00 43.59 87 GLU A O 1
ATOM 702 N N . SER A 1 88 ? -7.715 10.925 20.413 1.00 49.16 88 SER A N 1
ATOM 703 C CA . SER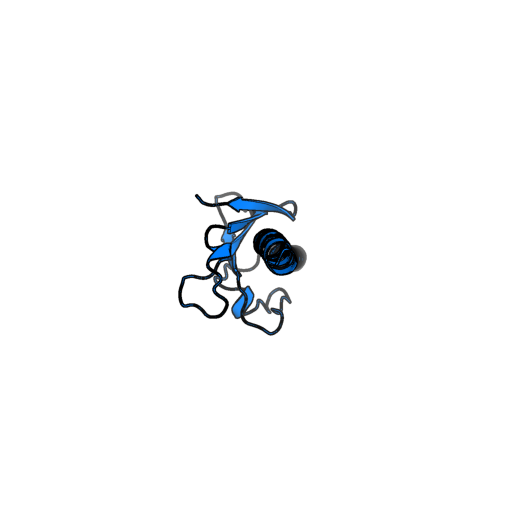 A 1 88 ? -7.666 9.848 19.438 1.00 49.16 88 SER A CA 1
ATOM 704 C C . SER A 1 88 ? -7.335 10.433 18.072 1.00 49.16 88 SER A C 1
ATOM 706 O O . SER A 1 88 ? -8.253 10.788 17.359 1.00 49.16 88 SER A O 1
ATOM 708 N N . VAL A 1 89 ? -6.049 10.587 17.746 1.00 50.97 89 VAL A N 1
ATOM 709 C CA . VAL A 1 89 ? -5.574 10.921 16.404 1.00 50.97 89 VAL A CA 1
ATOM 710 C C . VAL A 1 89 ? -5.240 9.599 15.730 1.00 50.97 89 VAL A C 1
ATOM 712 O O . VAL A 1 89 ? -4.234 8.955 16.052 1.00 50.97 89 VAL A O 1
ATOM 715 N N . PHE A 1 90 ? -6.096 9.153 14.812 1.00 57.28 90 PHE A N 1
ATOM 716 C CA . PHE A 1 90 ? -5.839 7.947 14.038 1.00 57.28 90 PHE A CA 1
ATOM 717 C C . PHE A 1 90 ? -4.708 8.212 13.036 1.00 57.28 90 PHE A C 1
ATOM 719 O O . PHE A 1 90 ? -4.763 9.124 12.205 1.00 57.28 90 PHE A O 1
ATOM 726 N N . ILE A 1 91 ? -3.672 7.369 13.101 1.00 61.31 91 ILE A N 1
ATOM 727 C CA . ILE A 1 91 ? -2.650 7.302 12.060 1.00 61.31 91 ILE A CA 1
ATOM 728 C C . ILE A 1 91 ? -2.439 5.848 11.657 1.00 61.31 91 ILE A C 1
ATOM 730 O O . ILE A 1 91 ? -1.767 5.088 12.360 1.00 61.31 91 ILE A O 1
ATOM 734 N N . ILE A 1 92 ? -2.967 5.452 10.493 1.00 62.28 92 ILE A N 1
ATOM 735 C CA . ILE A 1 92 ? -2.582 4.166 9.897 1.00 62.28 92 ILE A CA 1
ATOM 736 C C . ILE A 1 92 ? -1.243 4.367 9.197 1.00 62.28 92 ILE A C 1
ATOM 738 O O . ILE A 1 92 ? -1.099 5.245 8.339 1.00 62.28 92 ILE A O 1
ATOM 742 N N . LYS A 1 93 ? -0.257 3.554 9.579 1.00 69.56 93 LYS A N 1
ATOM 743 C CA . LYS A 1 93 ? 1.099 3.596 9.029 1.00 69.56 93 LYS A CA 1
ATOM 744 C C . LYS A 1 93 ? 1.312 2.374 8.146 1.00 69.56 93 LYS A C 1
ATOM 746 O O . LYS A 1 93 ? 1.166 1.252 8.618 1.00 69.56 93 LYS A O 1
ATOM 751 N N . ALA A 1 94 ? 1.674 2.579 6.882 1.00 70.12 94 ALA A N 1
ATOM 752 C CA . ALA A 1 94 ? 2.153 1.504 6.018 1.00 70.12 94 ALA A CA 1
ATOM 753 C C . ALA A 1 94 ? 3.673 1.617 5.889 1.00 70.12 94 ALA A C 1
ATOM 755 O O . ALA A 1 94 ? 4.160 2.603 5.339 1.00 70.12 94 ALA A O 1
ATOM 756 N N . LYS A 1 95 ? 4.418 0.631 6.393 1.00 73.88 95 LYS A N 1
ATOM 757 C CA . LYS A 1 95 ? 5.884 0.562 6.279 1.00 73.88 95 LYS A CA 1
ATOM 758 C C . LYS A 1 95 ? 6.291 -0.610 5.403 1.00 73.88 95 LYS A C 1
ATOM 760 O O . LYS A 1 95 ? 5.632 -1.647 5.440 1.00 73.88 95 LYS A O 1
ATOM 765 N N . CYS A 1 96 ? 7.374 -0.488 4.640 1.00 70.19 96 CYS A N 1
ATOM 766 C CA . CYS A 1 96 ? 7.941 -1.658 3.969 1.00 70.19 96 CYS A CA 1
ATOM 767 C C . CYS A 1 96 ? 8.320 -2.726 5.009 1.00 70.19 96 CYS A C 1
ATOM 769 O O . CYS A 1 96 ? 8.718 -2.409 6.135 1.00 70.19 96 CYS A O 1
ATOM 771 N N . LYS A 1 97 ? 8.159 -4.003 4.652 1.00 71.81 97 LYS A N 1
ATOM 772 C CA . LYS A 1 97 ? 8.595 -5.108 5.513 1.00 71.81 97 LYS A CA 1
ATOM 773 C C . LYS A 1 97 ? 10.111 -5.047 5.757 1.00 71.81 97 LYS A C 1
ATOM 775 O O . LYS A 1 97 ? 10.844 -4.380 5.039 1.00 71.81 97 LYS A O 1
ATOM 780 N N . LYS A 1 98 ? 10.595 -5.742 6.790 1.00 73.75 98 LYS A N 1
ATOM 781 C CA . LYS A 1 98 ? 12.038 -5.837 7.067 1.00 73.75 98 LYS A CA 1
ATOM 782 C C . LYS A 1 98 ? 12.731 -6.746 6.049 1.00 73.75 98 LYS A C 1
ATOM 784 O O . LYS A 1 98 ? 12.120 -7.689 5.538 1.00 73.75 98 LYS A O 1
ATOM 789 N N . LYS A 1 99 ? 14.024 -6.502 5.822 1.00 70.56 99 LYS A N 1
ATOM 790 C CA . LYS A 1 99 ? 14.894 -7.354 5.003 1.00 70.56 99 LYS A CA 1
ATOM 791 C C . LYS A 1 99 ? 14.780 -8.820 5.448 1.00 70.56 99 LYS A C 1
ATOM 793 O O . LYS A 1 99 ? 14.958 -9.122 6.623 1.00 70.56 99 LYS A O 1
ATOM 798 N N . GLY A 1 100 ? 14.450 -9.709 4.507 1.00 67.69 100 GLY A N 1
ATOM 799 C CA . GLY A 1 100 ? 14.261 -11.147 4.752 1.00 67.69 100 GLY A CA 1
ATOM 800 C C . GLY A 1 100 ? 12.813 -11.599 4.988 1.00 67.69 100 GLY A C 1
ATOM 801 O O . GLY A 1 100 ? 12.561 -12.798 5.034 1.00 67.69 100 GLY A O 1
ATOM 802 N N . ALA A 1 101 ? 11.845 -10.682 5.093 1.00 71.75 101 ALA A N 1
ATOM 803 C CA . ALA A 1 101 ? 10.430 -11.047 5.170 1.00 71.75 101 ALA A CA 1
ATOM 804 C C . ALA A 1 101 ? 9.828 -11.325 3.774 1.00 71.75 101 ALA A C 1
ATOM 806 O O . ALA A 1 101 ? 10.191 -10.662 2.798 1.00 71.75 101 ALA A O 1
ATOM 807 N N . PRO A 1 102 ? 8.862 -12.253 3.649 1.00 68.38 102 PRO A N 1
ATOM 808 C CA . PRO A 1 102 ? 8.199 -12.517 2.376 1.00 68.38 102 PRO A CA 1
ATOM 809 C C . PRO A 1 102 ? 7.411 -11.281 1.909 1.00 68.38 102 PRO A C 1
ATOM 811 O O . PRO A 1 102 ? 6.624 -10.704 2.668 1.00 68.38 102 PRO A O 1
ATOM 814 N N . GLY A 1 103 ? 7.646 -10.871 0.658 1.00 71.75 103 GLY A N 1
ATOM 815 C CA . GLY A 1 103 ? 7.122 -9.626 0.080 1.00 71.75 103 GLY A CA 1
ATOM 816 C C . GLY A 1 103 ? 8.021 -8.396 0.276 1.00 71.75 103 GLY A C 1
ATOM 817 O O . GLY A 1 103 ? 7.619 -7.302 -0.113 1.00 71.75 103 GLY A O 1
ATOM 818 N N . TYR A 1 104 ? 9.219 -8.548 0.857 1.00 75.50 104 TYR A N 1
ATOM 819 C CA . TYR A 1 104 ? 10.193 -7.462 1.002 1.00 75.50 104 TYR A CA 1
ATOM 820 C C . TYR A 1 104 ? 10.655 -6.904 -0.350 1.00 75.50 104 TYR A C 1
ATOM 822 O O . TYR A 1 104 ? 11.036 -7.657 -1.245 1.00 75.50 104 TYR A O 1
ATOM 830 N N . ASP A 1 105 ? 10.686 -5.576 -0.463 1.00 75.12 105 ASP A N 1
ATOM 831 C CA . ASP A 1 105 ? 11.263 -4.869 -1.602 1.00 75.12 105 ASP A CA 1
ATOM 832 C C . ASP A 1 105 ? 12.213 -3.764 -1.097 1.00 75.12 105 ASP A C 1
ATOM 834 O O . ASP A 1 105 ? 11.753 -2.808 -0.460 1.00 75.12 105 ASP A O 1
ATOM 838 N N . PRO A 1 106 ? 13.526 -3.848 -1.388 1.00 73.69 106 PRO A N 1
ATOM 839 C CA . PRO A 1 106 ? 14.506 -2.870 -0.911 1.00 73.69 106 PRO A CA 1
ATOM 840 C C . PRO A 1 106 ? 14.283 -1.473 -1.504 1.00 73.69 106 PRO A C 1
ATOM 842 O O . PRO A 1 106 ? 14.676 -0.472 -0.916 1.00 73.69 106 PRO A O 1
ATOM 845 N N . THR A 1 107 ? 13.592 -1.354 -2.643 1.00 72.88 107 THR A N 1
ATOM 846 C CA . THR A 1 107 ? 13.287 -0.041 -3.234 1.00 72.88 107 THR A CA 1
ATOM 847 C C . THR A 1 107 ? 12.270 0.759 -2.414 1.00 72.88 107 THR A C 1
ATOM 849 O O . THR A 1 107 ? 12.110 1.966 -2.645 1.00 72.88 107 THR A O 1
ATOM 852 N N . LEU A 1 108 ? 11.587 0.102 -1.468 1.00 74.19 108 LEU A N 1
ATOM 853 C CA . LEU A 1 108 ? 10.517 0.647 -0.635 1.00 74.19 108 LEU A CA 1
ATOM 854 C C . LEU A 1 108 ? 10.919 0.849 0.835 1.00 74.19 108 LEU A C 1
ATOM 856 O O . LEU A 1 108 ? 10.117 1.395 1.584 1.00 74.19 108 LEU A O 1
ATOM 860 N N . GLU A 1 109 ? 12.133 0.460 1.240 1.00 67.19 109 GLU A N 1
ATOM 861 C CA . GLU A 1 109 ? 12.608 0.428 2.641 1.00 67.19 109 GLU A CA 1
ATOM 862 C C . GLU A 1 109 ? 12.404 1.753 3.401 1.00 67.19 109 GLU A C 1
ATOM 864 O O . GLU A 1 109 ? 12.046 1.766 4.574 1.00 67.19 109 GLU A O 1
ATOM 869 N N . HIS A 1 110 ? 12.508 2.867 2.682 1.00 68.31 110 HIS A N 1
ATOM 870 C CA . HIS A 1 110 ? 12.418 4.229 3.202 1.00 68.31 110 HIS A CA 1
ATOM 871 C C . HIS A 1 110 ? 11.036 4.878 3.047 1.00 68.31 110 HIS A C 1
ATOM 873 O O . HIS A 1 110 ? 10.897 6.082 3.239 1.00 68.31 110 HIS A O 1
ATOM 879 N N . ILE A 1 111 ? 10.008 4.142 2.616 1.00 76.25 111 ILE A N 1
ATOM 880 C CA . ILE A 1 111 ? 8.680 4.715 2.363 1.00 76.25 111 ILE A CA 1
ATOM 881 C C . ILE A 1 111 ? 7.720 4.336 3.482 1.00 76.25 111 ILE A C 1
ATOM 883 O O . ILE A 1 111 ? 7.399 3.163 3.676 1.00 76.25 111 ILE A O 1
ATOM 887 N N . GLU A 1 112 ? 7.201 5.361 4.150 1.00 76.75 112 GLU A N 1
ATOM 888 C CA . GLU A 1 112 ? 6.083 5.257 5.075 1.00 76.75 112 GLU A CA 1
ATOM 889 C C . GLU A 1 112 ? 4.872 5.994 4.499 1.00 76.75 112 GLU A C 1
ATOM 891 O O . GLU A 1 112 ? 4.959 7.159 4.116 1.00 76.75 112 GLU A O 1
ATOM 896 N N . LEU A 1 113 ? 3.716 5.341 4.452 1.00 79.12 113 LEU A N 1
ATOM 897 C CA . LEU A 1 113 ? 2.446 6.023 4.203 1.00 79.12 113 LEU A CA 1
ATOM 898 C C . LEU A 1 113 ? 1.779 6.298 5.541 1.00 79.12 113 LEU A C 1
ATOM 900 O O . LEU A 1 113 ? 1.728 5.406 6.384 1.00 79.12 113 LEU A O 1
ATOM 904 N N . ARG A 1 114 ? 1.269 7.512 5.731 1.00 77.69 114 ARG A N 1
ATOM 905 C CA . ARG A 1 114 ? 0.475 7.894 6.901 1.00 77.69 114 ARG A CA 1
ATOM 906 C C . ARG A 1 114 ? -0.875 8.395 6.436 1.00 77.69 114 ARG A C 1
ATOM 908 O O . ARG A 1 114 ? -0.925 9.220 5.530 1.00 77.69 114 ARG A O 1
ATOM 915 N N . CYS A 1 115 ? -1.940 7.894 7.040 1.00 77.25 115 CYS A N 1
ATOM 916 C CA . CYS A 1 115 ? -3.282 8.421 6.835 1.00 77.25 115 CYS A CA 1
ATOM 917 C C . CYS A 1 115 ? -3.728 9.145 8.106 1.00 77.25 115 CYS A C 1
ATOM 919 O O . CYS A 1 115 ? -3.604 8.544 9.165 1.00 77.25 115 CYS A O 1
ATOM 921 N N . ASN A 1 116 ? -4.185 10.396 7.998 1.00 73.31 116 ASN A N 1
ATOM 922 C CA . ASN A 1 116 ? -4.766 11.173 9.106 1.00 73.31 116 ASN A CA 1
ATOM 923 C C . ASN A 1 116 ? -6.276 10.945 9.208 1.00 73.31 116 ASN A C 1
ATOM 925 O O . ASN A 1 116 ? -6.872 10.487 8.238 1.00 73.31 116 ASN A O 1
ATOM 929 N N . GLU A 1 117 ? -6.887 11.427 10.295 1.00 68.12 117 GLU A N 1
ATOM 930 C CA . GLU A 1 117 ? -8.331 11.425 10.624 1.00 68.12 117 GLU A CA 1
ATOM 931 C C . GLU A 1 117 ? -9.297 11.750 9.493 1.00 68.12 117 GLU A C 1
ATOM 933 O O . GLU A 1 117 ? -10.256 11.016 9.261 1.00 68.12 117 GLU A O 1
ATOM 938 N N . ALA A 1 118 ? -8.989 12.782 8.715 1.00 69.56 118 ALA A N 1
ATOM 939 C CA . ALA A 1 118 ? -9.778 13.183 7.553 1.00 69.56 118 ALA A CA 1
ATOM 940 C C . ALA A 1 118 ? -9.686 12.199 6.363 1.00 69.56 118 ALA A C 1
ATOM 942 O O . ALA A 1 118 ? -10.348 12.364 5.340 1.00 69.56 118 ALA A O 1
ATOM 943 N N . GLY A 1 119 ? -8.848 11.167 6.464 1.00 67.88 119 GLY A N 1
ATOM 944 C CA . GLY A 1 119 ? -8.576 10.217 5.397 1.00 67.88 119 GLY A CA 1
ATOM 945 C C . GLY A 1 119 ? -7.559 10.717 4.364 1.00 67.88 119 GLY A C 1
ATOM 946 O O . GLY A 1 119 ? -7.473 10.123 3.282 1.00 67.88 119 GLY A O 1
ATOM 947 N N . ASP A 1 120 ? -6.809 11.776 4.685 1.00 77.06 120 ASP A N 1
ATOM 948 C CA . ASP A 1 120 ? -5.705 12.307 3.880 1.00 77.06 120 ASP A CA 1
ATOM 949 C C . ASP A 1 120 ? -4.458 11.435 4.021 1.00 77.06 120 ASP A C 1
ATOM 951 O O . ASP A 1 120 ? -4.040 11.115 5.136 1.00 77.06 120 ASP A O 1
ATOM 955 N N . ILE A 1 121 ? -3.853 11.050 2.889 1.00 78.75 121 ILE A N 1
ATOM 956 C CA . ILE A 1 121 ? -2.711 10.125 2.849 1.00 78.75 121 ILE A CA 1
ATOM 957 C C . ILE A 1 121 ? -1.429 10.841 2.423 1.00 78.75 121 ILE A C 1
ATOM 959 O O . ILE A 1 121 ? -1.253 11.221 1.261 1.00 78.75 121 ILE A O 1
ATOM 963 N N . TRP A 1 122 ? -0.469 10.887 3.339 1.00 78.12 122 TRP A N 1
ATOM 964 C CA . TRP A 1 122 ? 0.845 11.490 3.163 1.00 78.12 122 TRP A CA 1
ATOM 965 C C . TRP A 1 122 ? 1.905 10.409 2.960 1.00 78.12 122 TRP A C 1
ATOM 967 O O . TRP A 1 122 ? 1.942 9.408 3.676 1.00 78.12 122 TRP A O 1
ATOM 977 N N . VAL A 1 123 ? 2.784 10.603 1.972 1.00 78.12 123 VAL A N 1
ATOM 978 C CA . VAL A 1 123 ? 3.939 9.720 1.759 1.00 78.12 123 VAL A CA 1
ATOM 979 C C . VAL A 1 123 ? 5.149 10.354 2.426 1.00 78.12 123 VAL A C 1
ATOM 981 O O . VAL A 1 123 ? 5.665 11.360 1.945 1.00 78.12 123 VAL A O 1
ATOM 984 N N . HIS A 1 124 ? 5.609 9.762 3.517 1.00 74.88 124 HIS A N 1
ATOM 985 C CA . HIS A 1 124 ? 6.851 10.136 4.168 1.00 74.88 124 HIS A CA 1
ATOM 986 C C . HIS A 1 124 ? 7.988 9.280 3.604 1.00 74.88 124 HIS A C 1
ATOM 988 O O . HIS A 1 124 ? 7.915 8.052 3.602 1.00 74.88 124 HIS A O 1
ATOM 994 N N . LYS A 1 125 ? 9.037 9.923 3.092 1.00 68.19 125 LYS A N 1
ATOM 995 C CA . LYS A 1 125 ? 10.288 9.238 2.762 1.00 68.19 125 LYS A CA 1
ATOM 996 C C . LYS A 1 125 ? 11.209 9.402 3.967 1.00 68.19 125 LYS A C 1
ATOM 998 O O . LYS A 1 125 ? 11.707 10.501 4.177 1.00 68.19 125 LYS A O 1
ATOM 1003 N N . GLY A 1 126 ? 11.361 8.360 4.777 1.00 58.72 126 GLY A N 1
ATOM 1004 C CA . GLY A 1 126 ? 12.353 8.346 5.849 1.00 58.72 126 GLY A CA 1
ATOM 1005 C C . GLY A 1 126 ? 13.745 8.322 5.229 1.00 58.72 126 GLY A C 1
ATOM 1006 O O . GLY A 1 126 ? 14.041 7.396 4.481 1.00 58.72 126 GLY A O 1
ATOM 1007 N N . GLY A 1 127 ? 14.538 9.366 5.469 1.00 40.25 127 GLY A N 1
ATOM 1008 C CA . GLY A 1 127 ? 15.948 9.421 5.067 1.00 40.25 127 GLY A CA 1
ATOM 1009 C C . GLY A 1 127 ? 16.763 8.309 5.704 1.00 40.25 127 GLY A C 1
ATOM 1010 O O . GLY A 1 127 ? 16.448 7.953 6.861 1.00 40.25 127 GLY A O 1
#